Protein AF-A0A1G5A0Z3-F1 (afdb_monomer)

Mean predicted aligned error: 16.48 Å

Sequence (149 aa):
MGPPTGVWLPACGQAGPAGLRYVVMDPFRRRATFGLLFLPAAFVARRVRAQASAPVLLFKAVSPRDDIVVGIESAQLGAGTTPPVQRLAAMLAEKGQLTLWQYASQHDAGGALVQAPLKQVVIFKNELLRLEPYATPLPVKPPGAAAKP

Foldseek 3Di:
DDDDDDDDDDDDDDDDDDDDDDDDDDDDDDDDDDDDDDDDDPPPPPPPPPPPQADWWWKWKDAPVDIFIWIDGDVVLPDDPDDSQVSVVVVCVVVQKDWTFTWDWDQDPVRDTATETAGIDMDGDDPRIDIGGDDDPHHYDHNVVHDDD

Solvent-accessible surface area (backbone atoms only — not comparable to full-atom values): 10075 Å² total; per-residue (Å²): 142,83,86,88,80,88,83,86,86,87,82,86,85,92,82,87,83,86,88,82,88,82,88,79,89,81,81,87,76,94,76,91,74,90,78,91,76,89,85,78,86,82,76,77,76,78,76,74,73,84,66,77,76,59,62,69,48,43,29,32,41,39,42,96,89,52,74,46,40,33,39,45,40,42,72,79,71,48,88,72,92,67,58,67,60,58,48,52,51,50,52,28,67,73,60,44,46,42,82,34,35,30,44,45,83,39,67,46,99,85,67,48,70,25,32,33,24,69,49,78,45,78,47,66,66,50,95,69,56,44,78,40,80,46,87,70,96,46,58,73,52,58,74,91,66,44,67,81,131

Structure (mmCIF, N/CA/C/O backbone):
data_AF-A0A1G5A0Z3-F1
#
_entry.id   AF-A0A1G5A0Z3-F1
#
loop_
_atom_site.group_PDB
_atom_site.id
_atom_site.type_symbol
_atom_site.label_atom_id
_atom_site.label_alt_id
_atom_site.label_comp_id
_atom_site.label_asym_id
_atom_site.label_entity_id
_atom_site.label_seq_id
_atom_site.pdbx_PDB_ins_code
_atom_site.Cartn_x
_atom_site.Cartn_y
_atom_site.Cartn_z
_atom_site.occupancy
_atom_site.B_iso_or_equiv
_atom_site.auth_seq_id
_atom_site.auth_comp_id
_atom_site.auth_asym_id
_atom_site.auth_atom_id
_atom_site.pdbx_PDB_model_num
ATOM 1 N N . MET A 1 1 ? -46.478 -25.151 5.550 1.00 47.69 1 MET A N 1
ATOM 2 C CA . MET A 1 1 ? -47.886 -25.595 5.542 1.00 47.69 1 MET A CA 1
ATOM 3 C C . MET A 1 1 ? -48.743 -24.344 5.472 1.00 47.69 1 MET A C 1
ATOM 5 O O . MET A 1 1 ? -48.802 -23.609 6.444 1.00 47.69 1 MET A O 1
ATOM 9 N N . GLY A 1 2 ? -49.275 -24.036 4.294 1.00 43.78 2 GLY A N 1
ATOM 10 C CA . GLY A 1 2 ? -50.092 -22.851 4.050 1.00 43.78 2 GLY A CA 1
ATOM 11 C C . GLY A 1 2 ? -50.722 -22.961 2.661 1.00 43.78 2 GLY A C 1
ATOM 12 O O . GLY A 1 2 ? -49.973 -23.073 1.694 1.00 43.78 2 GLY A O 1
ATOM 13 N N . PRO A 1 3 ? -52.055 -23.025 2.545 1.00 66.06 3 PRO A N 1
ATOM 14 C CA . PRO A 1 3 ? -52.784 -22.841 1.287 1.00 66.06 3 PRO A CA 1
ATOM 15 C C . PRO A 1 3 ? -53.519 -21.475 1.306 1.00 66.06 3 PRO A C 1
ATOM 17 O O . PRO A 1 3 ? -53.456 -20.793 2.332 1.00 66.06 3 PRO A O 1
ATOM 20 N N . PRO A 1 4 ? -54.333 -21.086 0.300 1.00 58.88 4 PRO A N 1
ATOM 21 C CA . PRO A 1 4 ? -54.418 -21.466 -1.122 1.00 58.88 4 PRO A CA 1
ATOM 22 C C . PRO A 1 4 ? -54.449 -20.229 -2.070 1.00 58.88 4 PRO A C 1
ATOM 24 O O . PRO A 1 4 ? -54.675 -19.103 -1.644 1.00 58.88 4 PRO A O 1
ATOM 27 N N . THR A 1 5 ? -54.304 -20.422 -3.383 1.00 60.06 5 THR A N 1
ATOM 28 C CA . THR A 1 5 ? -54.635 -19.441 -4.454 1.00 60.06 5 THR A CA 1
ATOM 29 C C . THR A 1 5 ? -55.053 -20.275 -5.681 1.00 60.06 5 THR A C 1
ATOM 31 O O . THR A 1 5 ? -54.364 -21.236 -5.998 1.00 60.06 5 THR A O 1
ATOM 34 N N . GLY A 1 6 ? -56.236 -20.157 -6.309 1.00 44.91 6 GLY A N 1
ATOM 35 C CA . GLY A 1 6 ? -56.916 -18.972 -6.864 1.00 44.91 6 GLY A CA 1
ATOM 36 C C . GLY A 1 6 ? -56.218 -18.601 -8.184 1.00 44.91 6 GLY A C 1
ATOM 37 O O . GLY A 1 6 ? -55.042 -18.277 -8.124 1.00 44.91 6 GLY A O 1
ATOM 38 N N . VAL A 1 7 ? -56.784 -18.692 -9.397 1.00 56.53 7 VAL A N 1
ATOM 39 C CA . VAL A 1 7 ? -57.803 -17.816 -10.036 1.00 56.53 7 VAL A CA 1
ATOM 40 C C . VAL A 1 7 ? -57.878 -18.262 -11.529 1.00 56.53 7 VAL A C 1
ATOM 42 O O . VAL A 1 7 ? -56.834 -18.508 -12.123 1.00 56.53 7 VAL A O 1
ATOM 45 N N . TRP A 1 8 ? -59.027 -18.701 -12.067 1.00 43.38 8 TRP A N 1
ATOM 46 C CA . TRP A 1 8 ? -60.000 -18.036 -12.978 1.00 43.38 8 TRP A CA 1
ATOM 47 C C . TRP A 1 8 ? -59.507 -17.375 -14.293 1.00 43.38 8 TRP A C 1
ATOM 49 O O . TRP A 1 8 ? -58.648 -16.499 -14.296 1.00 43.38 8 TRP A O 1
ATOM 59 N N . LEU A 1 9 ? -60.160 -17.781 -15.400 1.00 45.28 9 LEU A N 1
ATOM 60 C CA . LEU A 1 9 ? -60.193 -17.159 -16.739 1.00 45.28 9 LEU A CA 1
ATOM 61 C C . LEU A 1 9 ? -60.695 -15.701 -16.703 1.00 45.28 9 LEU A C 1
ATOM 63 O O . LEU A 1 9 ? -61.429 -15.326 -15.787 1.00 45.28 9 LEU A O 1
ATOM 67 N N . PRO A 1 10 ? -60.521 -14.969 -17.819 1.00 59.31 10 PRO A N 1
ATOM 68 C CA . PRO A 1 10 ? -61.643 -14.192 -18.335 1.00 59.31 10 PRO A CA 1
ATOM 69 C C . PRO A 1 10 ? -61.967 -14.457 -19.814 1.00 59.31 10 PRO A C 1
ATOM 71 O O . PRO A 1 10 ? -61.142 -14.900 -20.612 1.00 59.31 10 PRO A O 1
ATOM 74 N N . ALA A 1 11 ? -63.227 -14.168 -20.133 1.00 40.88 11 ALA A N 1
ATOM 75 C CA . ALA A 1 11 ? -63.889 -14.293 -21.419 1.00 40.88 11 ALA A CA 1
ATOM 76 C C . ALA A 1 11 ? -64.164 -12.914 -22.059 1.00 40.88 11 ALA A C 1
ATOM 78 O O . ALA A 1 11 ? -64.294 -11.922 -21.353 1.00 40.88 11 ALA A O 1
ATOM 79 N N . CYS A 1 12 ? -64.375 -12.949 -23.381 1.00 37.62 12 CYS A N 1
ATOM 80 C CA . CYS A 1 12 ? -65.332 -12.174 -24.196 1.00 37.62 12 CYS A CA 1
ATOM 81 C C . CYS A 1 12 ? -65.227 -10.641 -24.414 1.00 37.62 12 CYS A C 1
ATOM 83 O O . CYS A 1 12 ? -65.238 -9.855 -23.478 1.00 37.62 12 CYS A O 1
ATOM 85 N N . GLY A 1 13 ? -65.381 -10.263 -25.700 1.00 39.62 13 GLY A N 1
ATOM 86 C CA . GLY A 1 13 ? -66.156 -9.096 -26.185 1.00 39.62 13 GLY A CA 1
ATOM 87 C C . GLY A 1 13 ? -65.351 -7.817 -26.472 1.00 39.62 13 GLY A C 1
ATOM 88 O O . GLY A 1 13 ? -64.832 -7.220 -25.545 1.00 39.62 13 GLY A O 1
ATOM 89 N N . GLN A 1 14 ? -65.071 -7.402 -27.718 1.00 40.28 14 GLN A N 1
ATOM 90 C CA . GLN A 1 14 ? -65.927 -6.894 -28.821 1.00 40.28 14 GLN A CA 1
ATOM 91 C C . GLN A 1 14 ? -66.029 -5.350 -28.845 1.00 40.28 14 GLN A C 1
ATOM 93 O O . GLN A 1 14 ? -66.559 -4.769 -27.909 1.00 40.28 14 GLN A O 1
ATOM 98 N N . ALA A 1 15 ? -65.576 -4.731 -29.955 1.00 38.34 15 ALA A N 1
ATOM 99 C CA . ALA A 1 15 ? -66.243 -3.676 -30.760 1.00 38.34 15 ALA A CA 1
ATOM 100 C C . ALA A 1 15 ? -65.230 -2.760 -31.503 1.00 38.34 15 ALA A C 1
ATOM 102 O O . ALA A 1 15 ? -64.308 -2.228 -30.894 1.00 38.34 15 ALA A O 1
ATOM 103 N N . GLY A 1 16 ? -65.412 -2.590 -32.826 1.00 38.31 16 GLY A N 1
ATOM 104 C CA . GLY A 1 16 ? -64.732 -1.589 -33.684 1.00 38.31 16 GLY A CA 1
ATOM 105 C C . GLY A 1 16 ? -65.346 -0.176 -33.546 1.00 38.31 16 GLY A C 1
ATOM 106 O O . GLY A 1 16 ? -66.003 0.043 -32.530 1.00 38.31 16 GLY A O 1
ATOM 107 N N . PRO A 1 17 ? -65.246 0.766 -34.526 1.00 56.41 17 PRO A N 1
ATOM 108 C CA . PRO A 1 17 ? -65.089 0.553 -35.979 1.00 56.41 17 PRO A CA 1
ATOM 109 C C . PRO A 1 17 ? -64.214 1.597 -36.743 1.00 56.41 17 PRO A C 1
ATOM 111 O O . PRO A 1 17 ? -63.599 2.476 -36.153 1.00 56.41 17 PRO A O 1
ATOM 114 N N . ALA A 1 18 ? -64.286 1.507 -38.084 1.00 45.66 18 ALA A N 1
ATOM 115 C CA . ALA A 1 18 ? -63.914 2.483 -39.126 1.00 45.66 18 ALA A CA 1
ATOM 116 C C . ALA A 1 18 ? -62.399 2.669 -39.367 1.00 45.66 18 ALA A C 1
ATOM 118 O O . ALA A 1 18 ? -61.648 3.043 -38.487 1.00 45.66 18 ALA A O 1
ATOM 119 N N . GLY A 1 19 ? -61.830 2.423 -40.544 1.00 38.03 19 GLY A N 1
ATOM 120 C CA . GLY A 1 19 ? -62.388 2.452 -41.887 1.00 38.03 19 GLY A CA 1
ATOM 121 C C . GLY A 1 19 ? -61.630 3.505 -42.689 1.00 38.03 19 GLY A C 1
ATOM 122 O O . GLY A 1 19 ? -62.004 4.666 -42.652 1.00 38.03 19 GLY A O 1
ATOM 123 N N . LEU A 1 20 ? -60.608 3.107 -43.447 1.00 43.94 20 LEU A N 1
ATOM 124 C CA . LEU A 1 20 ? -60.352 3.724 -44.745 1.00 43.94 20 LEU A CA 1
ATOM 125 C C . LEU A 1 20 ? -59.589 2.754 -45.644 1.00 43.94 20 LEU A C 1
ATOM 127 O O . LEU A 1 20 ? -58.524 2.237 -45.322 1.00 43.94 20 LEU A O 1
ATOM 131 N N . ARG A 1 21 ? -60.233 2.499 -46.774 1.00 48.25 21 ARG A N 1
ATOM 132 C CA . ARG A 1 21 ? -59.788 1.706 -47.907 1.00 48.25 21 ARG A CA 1
ATOM 133 C C . ARG A 1 21 ? -58.569 2.354 -48.552 1.00 48.25 21 ARG A C 1
ATOM 135 O O . ARG A 1 21 ? -58.638 3.533 -48.866 1.00 48.25 21 ARG A O 1
ATOM 142 N N . TYR A 1 22 ? -57.575 1.549 -48.904 1.00 51.62 22 TYR A N 1
ATOM 143 C CA . TYR A 1 22 ? -56.995 1.612 -50.242 1.00 51.62 22 TYR A CA 1
ATOM 144 C C . TYR A 1 22 ? -56.765 0.184 -50.734 1.00 51.62 22 TYR A C 1
ATOM 146 O O . TYR A 1 22 ? -55.955 -0.568 -50.203 1.00 51.62 22 TYR A O 1
ATOM 154 N N . VAL A 1 23 ? -57.568 -0.190 -51.726 1.00 50.97 23 VAL A N 1
ATOM 155 C CA . VAL A 1 23 ? -57.326 -1.324 -52.610 1.00 50.97 23 VAL A CA 1
ATOM 156 C C . VAL A 1 23 ? -56.446 -0.783 -53.723 1.00 50.97 23 VAL A C 1
ATOM 158 O O . VAL A 1 2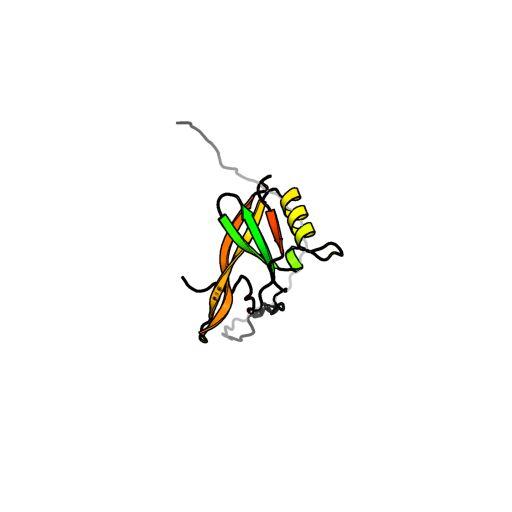3 ? -56.913 0.077 -54.460 1.00 50.97 23 VAL A O 1
ATOM 161 N N . VAL A 1 24 ? -55.236 -1.312 -53.883 1.00 51.75 24 VAL A N 1
ATOM 162 C CA . VAL A 1 24 ? -54.717 -1.602 -55.221 1.00 51.75 24 VAL A CA 1
ATOM 163 C C . VAL A 1 24 ? -54.063 -2.977 -55.185 1.00 51.75 24 VAL A C 1
ATOM 165 O O . VAL A 1 24 ? -53.217 -3.290 -54.355 1.00 51.75 24 VAL A O 1
ATOM 168 N N . MET A 1 25 ? -54.590 -3.796 -56.082 1.00 40.41 25 MET A N 1
ATOM 169 C CA . MET A 1 25 ? -54.165 -5.115 -56.505 1.00 40.41 25 MET A CA 1
ATOM 170 C C . MET A 1 25 ? -52.796 -5.014 -57.185 1.00 40.41 25 MET A C 1
ATOM 172 O O . MET A 1 25 ? -52.672 -4.248 -58.134 1.00 40.41 25 MET A O 1
ATOM 176 N N . ASP A 1 26 ? -51.837 -5.854 -56.807 1.00 51.62 26 ASP A N 1
ATOM 177 C CA . ASP A 1 26 ? -50.749 -6.230 -57.713 1.00 51.62 26 ASP A CA 1
ATOM 178 C C . ASP A 1 26 ? -50.682 -7.763 -57.798 1.00 51.62 26 ASP A C 1
ATOM 180 O O . ASP A 1 26 ? -50.474 -8.440 -56.782 1.00 51.62 26 ASP A O 1
ATOM 184 N N . PRO A 1 27 ? -50.966 -8.351 -58.975 1.00 51.00 27 PRO A N 1
ATOM 185 C CA . PRO A 1 27 ? -51.091 -9.787 -59.133 1.00 51.00 27 PRO A CA 1
ATOM 186 C C . PRO A 1 27 ? -49.722 -10.446 -59.321 1.00 51.00 27 PRO A C 1
ATOM 188 O O . PRO A 1 27 ? -48.850 -9.939 -60.013 1.00 51.00 27 PRO A O 1
ATOM 191 N N . PHE A 1 28 ? -49.598 -11.659 -58.780 1.00 53.84 28 PHE A N 1
ATOM 192 C CA . PHE A 1 28 ? -48.788 -12.742 -59.342 1.00 53.84 28 PHE A CA 1
ATOM 193 C C . PHE A 1 28 ? -47.359 -12.400 -59.815 1.00 53.84 28 PHE A C 1
ATOM 195 O O . PHE A 1 28 ? -47.135 -12.090 -60.982 1.00 53.84 28 PHE A O 1
ATOM 202 N N . ARG A 1 29 ? -46.359 -12.801 -59.019 1.00 50.53 29 ARG A N 1
ATOM 203 C CA . ARG A 1 29 ? -45.456 -13.877 -59.472 1.00 50.53 29 ARG A CA 1
ATOM 204 C C . ARG A 1 29 ? -44.568 -14.419 -58.363 1.00 50.53 29 ARG A C 1
ATOM 206 O O . ARG A 1 29 ? -43.694 -13.751 -57.828 1.00 50.53 29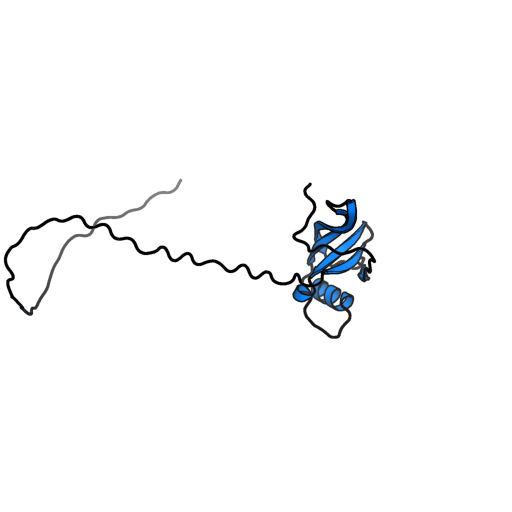 ARG A O 1
ATOM 213 N N . ARG A 1 30 ? -44.748 -15.717 -58.125 1.00 59.69 30 ARG A N 1
ATOM 214 C CA . ARG A 1 30 ? -43.736 -16.611 -57.566 1.00 59.69 30 ARG A CA 1
ATOM 215 C C . ARG A 1 30 ? -42.431 -16.454 -58.349 1.00 59.69 30 ARG A C 1
ATOM 217 O O . ARG A 1 30 ? -42.453 -16.607 -59.569 1.00 59.69 30 ARG A O 1
ATOM 224 N N . ARG A 1 31 ? -41.315 -16.269 -57.647 1.00 51.91 31 ARG A N 1
ATOM 225 C CA . ARG A 1 31 ? -39.992 -16.796 -58.013 1.00 51.91 31 ARG A CA 1
ATOM 226 C C . ARG A 1 31 ? -39.110 -16.781 -56.770 1.00 51.91 31 ARG A C 1
ATOM 228 O O . ARG A 1 31 ? -38.737 -15.731 -56.267 1.00 51.91 31 ARG A O 1
ATOM 235 N N . ALA A 1 32 ? -38.850 -17.978 -56.259 1.00 56.12 32 ALA A N 1
ATOM 236 C CA . ALA A 1 32 ? -37.811 -18.226 -55.282 1.00 56.12 32 ALA A CA 1
ATOM 237 C C . ALA A 1 32 ? -36.444 -18.037 -55.947 1.00 56.12 32 ALA A C 1
ATOM 239 O O . ALA A 1 32 ? -36.213 -18.594 -57.018 1.00 56.12 32 ALA A O 1
ATOM 240 N N . THR A 1 33 ? -35.543 -17.324 -55.279 1.00 57.06 33 THR A N 1
ATOM 241 C CA . THR A 1 33 ? -34.095 -17.431 -55.484 1.00 57.06 33 THR A CA 1
ATOM 242 C C . THR A 1 33 ? -33.400 -17.117 -54.165 1.00 57.06 33 THR A C 1
ATOM 244 O O . THR A 1 33 ? -33.548 -16.028 -53.615 1.00 57.06 33 THR A O 1
ATOM 247 N N . PHE A 1 34 ? -32.671 -18.114 -53.665 1.00 52.03 34 PHE A N 1
ATOM 248 C CA . PHE A 1 34 ? -31.617 -17.990 -52.663 1.00 52.03 34 PHE A CA 1
ATOM 249 C C . PHE A 1 34 ? -30.589 -16.935 -53.100 1.00 52.03 34 PHE A C 1
ATOM 251 O O . PHE A 1 34 ? -30.197 -16.907 -54.265 1.00 52.03 34 PHE A O 1
ATOM 258 N N . GLY A 1 35 ? -30.110 -16.122 -52.158 1.00 48.91 35 GLY A N 1
ATOM 259 C CA . GLY A 1 35 ? -29.039 -15.151 -52.382 1.00 48.91 35 GLY A CA 1
ATOM 260 C C . GLY A 1 35 ? -28.403 -14.724 -51.064 1.00 48.91 35 GLY A C 1
ATOM 261 O O . GLY A 1 35 ? -28.806 -13.736 -50.464 1.00 48.91 35 GLY A O 1
ATOM 262 N N . LEU A 1 36 ? -27.435 -15.515 -50.602 1.00 62.41 36 LEU A N 1
ATOM 263 C CA . LEU A 1 36 ? -26.523 -15.204 -49.504 1.00 62.41 36 LEU A CA 1
ATOM 264 C C . LEU A 1 36 ? -25.658 -13.991 -49.885 1.00 62.41 36 LEU A C 1
ATOM 266 O O . LEU A 1 36 ? -24.953 -14.057 -50.888 1.00 62.41 36 LEU A O 1
ATOM 270 N N . LEU A 1 37 ? -25.654 -12.929 -49.076 1.00 56.16 37 LEU A N 1
ATOM 271 C CA . LEU A 1 37 ? -24.614 -11.897 -49.125 1.00 56.16 37 LEU A CA 1
ATOM 272 C C . LEU A 1 37 ? -24.357 -11.333 -47.719 1.00 56.16 37 LEU A C 1
ATOM 274 O O . LEU A 1 37 ? -25.214 -10.723 -47.088 1.00 56.16 37 LEU A O 1
ATOM 278 N N . PHE A 1 38 ? -23.150 -11.632 -47.240 1.00 60.34 38 PHE A N 1
ATOM 279 C CA . PHE A 1 38 ? -22.488 -11.140 -46.034 1.00 60.34 38 PHE A CA 1
ATOM 280 C C . PHE A 1 38 ? -22.425 -9.606 -45.981 1.00 60.34 38 PHE A C 1
ATOM 282 O O . PHE A 1 38 ? -22.153 -9.014 -47.019 1.00 60.34 38 PHE A O 1
ATOM 289 N N . LEU A 1 39 ? -22.533 -9.001 -44.781 1.00 57.97 39 LEU A N 1
ATOM 290 C CA . LEU A 1 39 ? -21.695 -7.884 -44.277 1.00 57.97 39 LEU A CA 1
ATOM 291 C C . LEU A 1 39 ? -22.158 -7.410 -42.868 1.00 57.97 39 LEU A C 1
ATOM 293 O O . LEU A 1 39 ? -23.337 -7.514 -42.553 1.00 57.97 39 LEU A O 1
ATOM 297 N N . PRO A 1 40 ? -21.288 -6.808 -42.034 1.00 50.81 40 PRO A N 1
ATOM 298 C CA . PRO A 1 40 ? -20.307 -7.451 -41.167 1.00 50.81 40 PRO A CA 1
ATOM 299 C C . PRO A 1 40 ? -20.679 -7.334 -39.672 1.00 50.81 40 PRO A C 1
ATOM 301 O O . PRO A 1 40 ? -21.275 -6.355 -39.224 1.00 50.81 40 PRO A O 1
ATOM 304 N N . ALA A 1 41 ? -20.245 -8.305 -38.865 1.00 59.34 41 ALA A N 1
ATOM 305 C CA . ALA A 1 41 ? -20.226 -8.161 -37.414 1.00 59.34 41 ALA A CA 1
ATOM 306 C C . ALA A 1 41 ? -19.306 -6.987 -37.044 1.00 59.34 41 ALA A C 1
ATOM 308 O O . ALA A 1 41 ? -18.089 -7.063 -37.223 1.00 59.34 41 ALA A O 1
ATOM 309 N N . ALA A 1 42 ? -19.885 -5.891 -36.552 1.00 61.34 42 ALA A N 1
ATOM 310 C CA . ALA A 1 42 ? -19.140 -4.784 -35.976 1.00 61.34 42 ALA A CA 1
ATOM 311 C C . ALA A 1 42 ? -18.410 -5.291 -34.725 1.00 61.34 42 ALA A C 1
ATOM 313 O O . ALA A 1 42 ? -18.950 -5.309 -33.620 1.00 61.34 42 ALA A O 1
ATOM 314 N N . PHE A 1 43 ? -17.172 -5.745 -34.913 1.00 59.69 43 PHE A N 1
ATOM 315 C CA . PHE A 1 43 ? -16.236 -5.989 -33.830 1.00 59.69 43 PHE A CA 1
ATOM 316 C C . PHE A 1 43 ? -15.959 -4.631 -33.181 1.00 59.69 43 PHE A C 1
ATOM 318 O O . PHE A 1 43 ? -15.119 -3.856 -33.640 1.00 59.69 43 PHE A O 1
ATOM 325 N N . VAL A 1 44 ? -16.701 -4.311 -32.120 1.00 61.09 44 VAL A N 1
ATOM 326 C CA . VAL A 1 44 ? -16.355 -3.215 -31.219 1.00 61.09 44 VAL A CA 1
ATOM 327 C C . VAL A 1 44 ? -15.064 -3.642 -30.536 1.00 61.09 44 VAL A C 1
ATOM 329 O O . VAL A 1 44 ? -15.068 -4.308 -29.502 1.00 61.09 44 VAL A O 1
ATOM 332 N N . ALA A 1 45 ? -13.936 -3.317 -31.165 1.00 61.31 45 ALA A N 1
ATOM 333 C CA . ALA A 1 45 ? -12.629 -3.452 -30.564 1.00 61.31 45 ALA A CA 1
ATOM 334 C C . ALA A 1 45 ? -12.624 -2.552 -29.329 1.00 61.31 45 ALA A C 1
ATOM 336 O O . ALA A 1 45 ? -12.438 -1.336 -29.419 1.00 61.31 45 ALA A O 1
ATOM 337 N N . ARG A 1 46 ? -12.884 -3.151 -28.164 1.00 60.97 46 ARG A N 1
ATOM 338 C CA . ARG A 1 46 ? -12.708 -2.513 -26.866 1.00 60.97 46 ARG A CA 1
ATOM 339 C C . ARG A 1 46 ? -11.233 -2.146 -26.785 1.00 60.97 46 ARG A C 1
ATOM 341 O O . ARG A 1 46 ? -10.391 -2.985 -26.483 1.00 60.97 46 ARG A O 1
ATOM 348 N N . ARG A 1 47 ? -10.909 -0.903 -27.143 1.00 50.66 47 ARG A N 1
ATOM 349 C CA . ARG A 1 47 ? -9.579 -0.326 -26.967 1.00 50.66 47 ARG A CA 1
ATOM 350 C C . ARG A 1 47 ? -9.297 -0.367 -25.468 1.00 50.66 47 ARG A C 1
ATOM 352 O O . ARG A 1 47 ? -9.746 0.503 -24.727 1.00 50.66 47 ARG A O 1
ATOM 359 N N . VAL A 1 48 ? -8.586 -1.395 -25.013 1.00 59.94 48 VAL A N 1
ATOM 360 C CA . VAL A 1 48 ? -7.917 -1.362 -23.717 1.00 59.94 48 VAL A CA 1
ATOM 361 C C . VAL A 1 48 ? -6.885 -0.256 -23.859 1.00 59.94 48 VAL A C 1
ATOM 363 O O . VAL A 1 48 ? -5.883 -0.415 -24.555 1.00 59.94 48 VAL A O 1
ATOM 366 N N . ARG A 1 49 ? -7.174 0.923 -23.297 1.00 47.41 49 ARG A N 1
ATOM 367 C CA . ARG A 1 49 ? -6.128 1.922 -23.114 1.00 47.41 49 ARG A CA 1
ATOM 368 C C . ARG A 1 49 ? -5.084 1.252 -22.233 1.00 47.41 49 ARG A C 1
ATOM 370 O O . ARG A 1 49 ? -5.383 0.908 -21.094 1.00 47.41 49 ARG A O 1
ATOM 377 N N . ALA A 1 50 ? -3.878 1.087 -22.762 1.00 46.91 50 ALA A N 1
ATOM 378 C CA . ALA A 1 50 ? -2.689 0.962 -21.941 1.00 46.91 50 ALA A CA 1
ATOM 379 C C . ALA A 1 50 ? -2.556 2.288 -21.180 1.00 46.91 50 ALA A C 1
ATOM 381 O O . ALA A 1 50 ? -1.915 3.230 -21.641 1.00 46.91 50 ALA A O 1
ATOM 382 N N . GLN A 1 51 ? -3.295 2.423 -20.079 1.00 55.78 51 GLN A N 1
ATOM 383 C CA . GLN A 1 51 ? -3.062 3.494 -19.130 1.00 55.78 51 GLN A CA 1
ATOM 384 C C . GLN A 1 51 ? -1.659 3.246 -18.597 1.00 55.78 51 GLN A C 1
ATOM 386 O O . GLN A 1 51 ? -1.388 2.180 -18.045 1.00 55.78 51 GLN A O 1
ATOM 391 N N . ALA A 1 52 ? -0.758 4.198 -18.846 1.00 57.44 52 ALA A N 1
ATOM 392 C CA . ALA A 1 52 ? 0.535 4.214 -18.190 1.00 57.44 52 ALA A CA 1
ATOM 393 C C . ALA A 1 52 ? 0.273 4.015 -16.697 1.00 57.44 52 ALA A C 1
ATOM 395 O O . ALA A 1 52 ? -0.500 4.774 -16.106 1.00 57.44 52 ALA A O 1
ATOM 396 N N . SER A 1 53 ? 0.819 2.934 -16.140 1.00 66.81 53 SER A N 1
ATOM 397 C CA . SER A 1 53 ? 0.559 2.573 -14.753 1.00 66.81 53 SER A CA 1
ATOM 398 C C . SER A 1 53 ? 0.931 3.765 -13.882 1.00 66.81 53 SER A C 1
ATOM 400 O O . SER A 1 53 ? 2.054 4.268 -13.976 1.00 66.81 53 SER A O 1
ATOM 402 N N . ALA A 1 54 ? -0.017 4.246 -13.077 1.00 79.69 54 ALA A N 1
ATOM 403 C CA . ALA A 1 54 ? 0.259 5.337 -12.159 1.00 79.69 54 ALA A CA 1
ATOM 404 C C . ALA A 1 54 ? 1.414 4.923 -11.229 1.00 79.69 54 ALA A C 1
ATOM 406 O O . ALA A 1 54 ? 1.488 3.750 -10.841 1.00 79.69 54 ALA A O 1
ATOM 407 N N . PRO A 1 55 ? 2.332 5.844 -10.885 1.00 89.56 55 PRO A N 1
ATOM 408 C CA . PRO A 1 55 ? 3.447 5.510 -10.015 1.00 89.56 55 PRO A CA 1
ATOM 409 C C . PRO A 1 55 ? 2.919 5.001 -8.671 1.00 89.56 55 PRO A C 1
ATOM 411 O O . PRO A 1 55 ? 2.028 5.605 -8.067 1.00 89.56 55 PRO A O 1
ATOM 414 N N . VAL A 1 56 ? 3.465 3.873 -8.220 1.00 94.38 56 VAL A N 1
ATOM 415 C CA . VAL A 1 56 ? 3.116 3.268 -6.934 1.00 94.38 56 VAL A CA 1
ATOM 416 C C . VAL A 1 56 ? 3.919 3.957 -5.841 1.00 94.38 56 VAL A C 1
ATOM 418 O O . VAL A 1 56 ? 5.146 4.011 -5.895 1.00 94.38 56 VAL A O 1
ATOM 421 N N . LEU A 1 57 ? 3.218 4.474 -4.840 1.00 95.50 57 LEU A N 1
ATOM 422 C CA . LEU A 1 57 ? 3.802 5.051 -3.641 1.00 95.50 57 LEU A CA 1
ATOM 423 C C . LEU A 1 57 ? 3.829 3.985 -2.554 1.00 95.50 57 LEU A C 1
ATOM 425 O O . LEU A 1 57 ? 2.804 3.360 -2.273 1.00 95.50 57 LEU A O 1
ATOM 429 N N . LEU A 1 58 ? 5.003 3.780 -1.962 1.00 97.69 58 LEU A N 1
ATOM 430 C CA . LEU A 1 58 ? 5.213 2.774 -0.933 1.00 97.69 58 LEU A CA 1
ATOM 431 C C . LEU A 1 58 ? 5.247 3.410 0.454 1.00 97.69 58 LEU A C 1
ATOM 433 O O . LEU A 1 58 ? 5.833 4.473 0.673 1.00 97.69 58 LEU A O 1
ATOM 437 N N . PHE A 1 59 ? 4.639 2.711 1.399 1.00 98.00 59 PHE A N 1
ATOM 438 C CA . PHE A 1 59 ? 4.564 3.092 2.797 1.00 98.00 59 PHE A CA 1
ATOM 439 C C . PHE A 1 59 ? 4.880 1.882 3.657 1.00 98.00 59 PHE A C 1
ATOM 441 O O . PHE A 1 59 ? 4.471 0.766 3.345 1.00 98.00 59 PHE A O 1
ATOM 448 N N . LYS A 1 60 ? 5.591 2.097 4.754 1.00 98.12 60 LYS A N 1
ATOM 449 C CA . LYS A 1 60 ? 5.769 1.089 5.786 1.00 98.12 60 LYS A CA 1
ATOM 450 C C . LYS A 1 60 ? 4.663 1.279 6.820 1.00 98.12 60 LYS A C 1
ATOM 452 O O . LYS A 1 60 ? 4.561 2.339 7.433 1.00 98.12 60 LYS A O 1
ATOM 457 N N . ALA A 1 61 ? 3.822 0.267 6.976 1.00 97.31 61 ALA A N 1
ATOM 458 C CA . ALA A 1 61 ? 2.854 0.180 8.055 1.00 97.31 61 ALA A CA 1
ATOM 459 C C . ALA A 1 61 ? 3.506 -0.574 9.215 1.00 97.31 61 ALA A C 1
ATOM 461 O O . ALA A 1 61 ? 3.873 -1.737 9.064 1.00 97.31 61 ALA A O 1
ATOM 462 N N . VAL A 1 62 ? 3.686 0.120 10.334 1.00 97.44 62 VAL A N 1
ATOM 463 C CA . VAL A 1 62 ? 4.315 -0.378 11.559 1.00 97.44 62 VAL A CA 1
ATOM 464 C C . VAL A 1 62 ? 3.226 -0.592 12.594 1.00 97.44 62 VAL A C 1
ATOM 466 O O . VAL A 1 62 ? 2.464 0.331 12.898 1.00 97.44 62 VAL A O 1
ATOM 469 N N . SER A 1 63 ? 3.152 -1.800 13.137 1.00 95.38 63 SER A N 1
ATOM 470 C CA . SER A 1 63 ? 2.208 -2.161 14.190 1.00 95.38 63 SER A CA 1
ATOM 471 C C . SER A 1 63 ? 2.887 -3.045 15.239 1.00 95.38 63 SER A C 1
ATOM 473 O O . SER A 1 63 ? 3.948 -3.607 14.978 1.00 95.38 63 SER A O 1
ATOM 475 N N . PRO A 1 64 ? 2.277 -3.246 16.419 1.00 95.19 64 PRO A N 1
ATOM 476 C CA . PRO A 1 64 ? 2.824 -4.166 17.416 1.00 95.19 64 PRO A CA 1
ATOM 477 C C . PRO A 1 64 ? 2.929 -5.620 16.935 1.00 95.19 64 PRO A C 1
ATOM 479 O O . PRO A 1 64 ? 3.688 -6.400 17.503 1.00 95.19 64 PRO A O 1
ATOM 482 N N . ARG A 1 65 ? 2.127 -6.005 15.934 1.00 91.06 65 ARG A N 1
ATOM 483 C CA . ARG A 1 65 ? 2.086 -7.371 15.407 1.00 91.06 65 ARG A CA 1
ATOM 484 C C . ARG A 1 65 ? 3.138 -7.584 14.326 1.00 91.06 65 ARG A C 1
ATOM 486 O O . ARG A 1 65 ? 3.790 -8.626 14.309 1.00 91.06 65 ARG A O 1
ATOM 493 N N . ASP A 1 66 ? 3.246 -6.628 13.415 1.00 94.38 66 ASP A N 1
ATOM 494 C CA . ASP A 1 66 ? 4.062 -6.740 12.218 1.00 94.38 66 ASP A CA 1
ATOM 495 C C . ASP A 1 66 ? 4.339 -5.383 11.563 1.00 94.38 66 ASP A C 1
ATOM 497 O O . ASP A 1 66 ? 3.567 -4.426 11.694 1.00 94.38 66 ASP A O 1
ATOM 501 N N . ASP A 1 67 ? 5.442 -5.370 10.814 1.00 96.25 67 ASP A N 1
ATOM 502 C CA . ASP A 1 67 ? 5.878 -4.286 9.946 1.00 96.25 67 ASP A CA 1
ATOM 503 C C . ASP A 1 67 ? 5.794 -4.754 8.492 1.00 96.25 67 ASP A C 1
ATOM 505 O O . ASP A 1 67 ? 6.496 -5.685 8.088 1.00 96.25 67 ASP A O 1
ATOM 509 N N . ILE A 1 68 ? 4.975 -4.088 7.681 1.00 97.31 68 ILE A N 1
ATOM 510 C CA . ILE A 1 68 ? 4.779 -4.458 6.276 1.00 97.31 68 ILE A CA 1
ATOM 511 C C . ILE A 1 68 ? 4.914 -3.254 5.352 1.00 97.31 68 ILE A C 1
ATOM 513 O O . ILE A 1 68 ? 4.516 -2.139 5.681 1.00 97.31 68 ILE A O 1
ATOM 517 N N . VAL A 1 69 ? 5.464 -3.484 4.160 1.00 97.94 69 VAL A N 1
ATOM 518 C CA . VAL A 1 69 ? 5.487 -2.477 3.096 1.00 97.94 69 VAL A CA 1
ATOM 519 C C . VAL A 1 69 ? 4.213 -2.620 2.279 1.00 97.94 69 VAL A C 1
ATOM 521 O O . VAL A 1 69 ? 3.917 -3.698 1.766 1.00 97.94 69 VAL A O 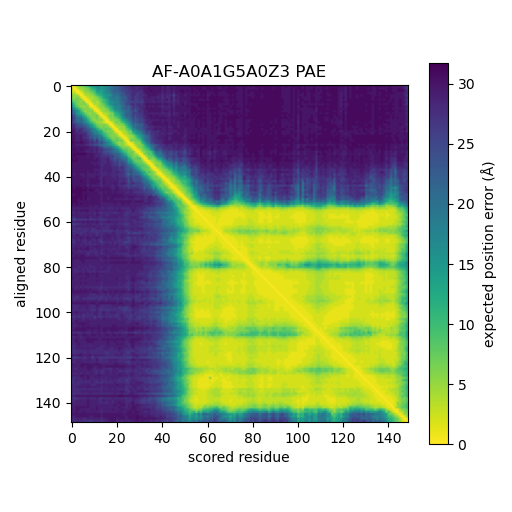1
ATOM 524 N N . VAL A 1 70 ? 3.464 -1.535 2.151 1.00 97.44 70 VAL A N 1
ATOM 525 C CA . VAL A 1 70 ? 2.231 -1.453 1.373 1.00 97.44 70 VAL A CA 1
ATOM 526 C C . VAL A 1 70 ? 2.366 -0.418 0.268 1.00 97.44 70 VAL A C 1
ATOM 528 O O . VAL A 1 70 ? 3.047 0.592 0.426 1.00 97.44 70 VAL A O 1
ATOM 531 N N . GLY A 1 71 ? 1.716 -0.674 -0.859 1.00 96.25 71 GLY A N 1
ATOM 532 C CA . GLY A 1 71 ? 1.710 0.203 -2.018 1.00 96.25 71 GLY A CA 1
ATOM 533 C C . GLY A 1 71 ? 0.308 0.664 -2.378 1.00 96.25 71 GLY A C 1
ATOM 534 O O . GLY A 1 71 ? -0.657 -0.101 -2.301 1.00 96.25 71 GLY A O 1
ATOM 535 N N . ILE A 1 72 ? 0.222 1.921 -2.804 1.00 95.06 72 ILE A N 1
ATOM 536 C CA . ILE A 1 72 ? -0.975 2.530 -3.381 1.00 95.06 72 ILE A CA 1
ATOM 537 C C . ILE A 1 72 ? -0.594 3.310 -4.636 1.00 95.06 72 ILE A C 1
ATOM 539 O O . ILE A 1 72 ? 0.439 3.977 -4.683 1.00 95.06 72 ILE A O 1
ATOM 543 N N . GLU A 1 73 ? -1.427 3.236 -5.666 1.00 93.31 73 GLU A N 1
ATOM 544 C CA . GLU A 1 73 ? -1.240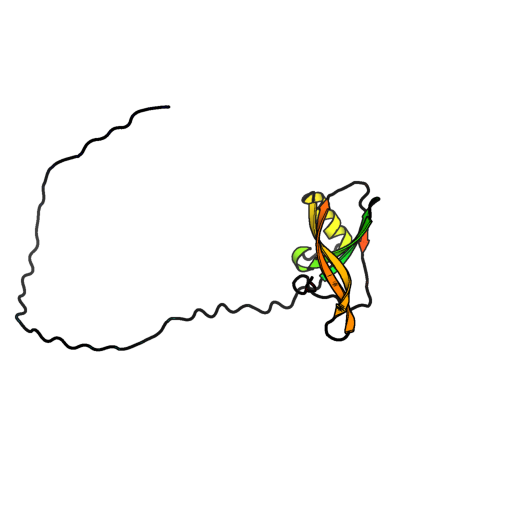 4.042 -6.868 1.00 93.31 73 GLU A CA 1
ATOM 545 C C . GLU A 1 73 ? -1.454 5.526 -6.552 1.00 93.31 73 GLU A C 1
ATOM 547 O O . GLU A 1 73 ? -2.410 5.904 -5.869 1.00 93.31 73 GLU A O 1
ATOM 552 N N . SER A 1 74 ? -0.591 6.397 -7.075 1.00 91.88 74 SER A N 1
ATOM 553 C CA . SER A 1 74 ? -0.684 7.842 -6.834 1.00 91.88 74 SER A CA 1
ATOM 554 C C . SER A 1 74 ? -2.034 8.435 -7.252 1.00 91.88 74 SER A C 1
ATOM 556 O O . SER A 1 74 ? -2.537 9.339 -6.589 1.00 91.88 74 SER A O 1
ATOM 558 N N . ALA A 1 75 ? -2.656 7.886 -8.300 1.00 90.62 75 ALA A N 1
ATOM 559 C CA . ALA A 1 75 ? -3.989 8.273 -8.750 1.00 90.62 75 ALA A CA 1
ATOM 560 C C . ALA A 1 75 ? -5.071 7.982 -7.695 1.00 90.62 75 ALA A C 1
ATOM 562 O O . ALA A 1 75 ? -5.983 8.786 -7.519 1.00 90.62 75 ALA A O 1
ATOM 563 N N . GLN A 1 76 ? -4.950 6.871 -6.959 1.00 91.44 76 GLN A N 1
ATOM 564 C CA . GLN A 1 76 ? -5.892 6.488 -5.904 1.00 91.44 76 GLN A CA 1
ATOM 565 C C . GLN A 1 76 ? -5.709 7.328 -4.633 1.00 91.44 76 GLN A C 1
ATOM 567 O O . GLN A 1 76 ? -6.681 7.613 -3.939 1.00 91.44 76 GLN A O 1
ATOM 572 N N . LEU A 1 77 ? -4.476 7.753 -4.338 1.00 92.19 77 LEU A N 1
ATOM 573 C CA . LEU A 1 77 ? -4.184 8.676 -3.236 1.00 92.19 77 LEU A CA 1
ATOM 574 C C . LEU A 1 77 ? -4.663 10.116 -3.521 1.00 92.19 77 LEU A C 1
ATOM 576 O O . LEU A 1 77 ? -4.708 10.954 -2.618 1.00 92.19 77 LEU A O 1
ATOM 580 N N . GLY A 1 78 ? -4.989 10.413 -4.780 1.00 89.56 78 GLY A N 1
ATOM 581 C CA . GLY A 1 78 ? -5.344 11.742 -5.265 1.00 89.56 78 GLY A CA 1
ATOM 582 C C . GLY A 1 78 ? -4.125 12.629 -5.528 1.00 89.56 78 GLY A C 1
ATOM 583 O O . GLY A 1 78 ? -2.982 12.277 -5.235 1.00 89.56 78 GLY A O 1
ATOM 584 N N . ALA A 1 79 ? -4.362 13.812 -6.088 1.00 85.00 79 ALA A N 1
ATOM 585 C CA . ALA A 1 79 ? -3.359 14.870 -6.182 1.00 85.00 79 ALA A CA 1
ATOM 586 C C . ALA A 1 79 ? -3.470 15.800 -4.963 1.00 85.00 79 ALA A C 1
ATOM 588 O O . ALA A 1 79 ? -4.550 15.973 -4.405 1.00 85.00 79 ALA A O 1
ATOM 589 N N . GLY A 1 80 ? -2.360 16.401 -4.537 1.00 84.00 80 GLY A N 1
ATOM 590 C CA . GLY A 1 80 ? -2.363 17.346 -3.423 1.00 84.00 80 GLY A CA 1
ATOM 591 C C . GLY A 1 80 ? -0.968 17.852 -3.082 1.00 84.00 80 GLY A C 1
ATOM 592 O O . GLY A 1 80 ? 0.029 17.227 -3.441 1.00 84.00 80 GLY A O 1
ATOM 593 N N . THR A 1 81 ? -0.915 18.983 -2.382 1.00 87.19 81 THR A N 1
ATOM 594 C CA . THR A 1 81 ? 0.329 19.628 -1.929 1.00 87.19 81 THR A CA 1
ATOM 595 C C . THR A 1 81 ? 0.855 19.047 -0.618 1.00 87.19 81 THR A C 1
ATOM 597 O O . THR A 1 81 ? 2.029 19.213 -0.298 1.00 87.19 81 THR A O 1
ATOM 600 N N . THR A 1 82 ? 0.011 18.344 0.141 1.00 93.56 82 THR A N 1
ATOM 601 C CA . THR A 1 82 ? 0.414 17.681 1.381 1.00 93.56 82 THR A CA 1
ATOM 602 C C . THR A 1 82 ? 1.230 16.412 1.102 1.00 93.56 82 THR A C 1
ATOM 604 O O . THR A 1 82 ? 0.991 15.715 0.101 1.00 93.56 82 THR A O 1
ATOM 607 N N . PRO A 1 83 ? 2.188 16.069 1.987 1.00 95.19 83 PRO A N 1
ATOM 608 C CA . PRO A 1 83 ? 2.994 14.865 1.847 1.00 95.19 83 PRO A CA 1
ATOM 609 C C . PRO A 1 83 ? 2.131 13.607 1.650 1.00 95.19 83 PRO A C 1
ATOM 611 O O . PRO A 1 83 ? 1.114 13.454 2.334 1.00 95.19 83 PRO A O 1
ATOM 614 N N . PRO A 1 84 ? 2.527 12.666 0.772 1.00 95.50 84 PRO A N 1
ATOM 615 C CA . PRO A 1 84 ? 1.741 11.463 0.495 1.00 95.50 84 PRO A CA 1
ATOM 616 C C . PRO A 1 84 ? 1.348 10.653 1.737 1.00 95.50 84 PRO A C 1
ATOM 618 O O . PRO A 1 84 ? 0.230 10.153 1.812 1.00 95.50 84 PRO A O 1
ATOM 621 N N . VAL A 1 85 ? 2.229 10.571 2.740 1.00 96.69 85 VAL A N 1
ATOM 622 C CA . VAL A 1 85 ? 1.950 9.839 3.989 1.00 96.69 85 VAL A CA 1
ATOM 623 C C . VAL A 1 85 ? 0.804 10.465 4.782 1.00 96.69 85 VAL A C 1
ATOM 625 O O . VAL A 1 85 ? -0.045 9.748 5.301 1.00 96.69 85 VAL A O 1
ATOM 628 N N . GLN A 1 86 ? 0.718 11.799 4.808 1.00 96.44 86 GLN A N 1
ATOM 629 C CA . GLN A 1 86 ? -0.370 12.508 5.483 1.00 96.44 86 GLN A CA 1
ATOM 630 C C . GLN A 1 86 ? -1.693 12.312 4.741 1.00 96.44 86 GLN A C 1
ATOM 632 O O . GLN A 1 86 ? -2.733 12.139 5.369 1.00 96.44 86 GLN A O 1
ATOM 637 N N . ARG A 1 87 ? -1.658 12.271 3.404 1.00 96.56 87 ARG A N 1
ATOM 638 C CA . ARG A 1 87 ? -2.846 11.987 2.585 1.00 96.56 87 ARG A CA 1
ATOM 639 C C . ARG A 1 87 ? -3.340 10.557 2.769 1.00 96.56 87 ARG A C 1
ATOM 641 O O . ARG A 1 87 ? -4.544 10.341 2.871 1.00 96.56 87 ARG A O 1
ATOM 648 N N . LEU A 1 88 ? -2.426 9.593 2.880 1.00 96.81 88 LEU A N 1
ATOM 649 C CA . LEU A 1 88 ? -2.788 8.206 3.164 1.00 96.81 88 LEU A CA 1
ATOM 650 C C . LEU A 1 88 ? -3.400 8.084 4.562 1.00 96.81 88 LEU A C 1
ATOM 652 O O . LEU A 1 88 ? -4.432 7.437 4.716 1.00 96.81 88 LEU A O 1
ATOM 656 N N . ALA A 1 89 ? -2.799 8.744 5.556 1.00 95.94 89 ALA A N 1
ATOM 657 C CA . ALA A 1 89 ? -3.318 8.784 6.918 1.00 95.94 89 ALA A CA 1
ATOM 658 C C . ALA A 1 89 ? -4.716 9.419 6.982 1.00 95.94 89 ALA A C 1
ATOM 660 O O . ALA A 1 89 ? -5.600 8.859 7.622 1.00 95.94 89 ALA A O 1
ATOM 661 N N . ALA A 1 90 ? -4.947 10.528 6.272 1.00 95.88 90 ALA A N 1
ATOM 662 C CA . ALA A 1 90 ? -6.264 11.157 6.175 1.00 95.88 90 ALA A CA 1
ATOM 663 C C . ALA A 1 90 ? -7.298 10.216 5.537 1.00 95.88 90 ALA A C 1
ATOM 665 O O . ALA A 1 90 ? -8.376 10.018 6.092 1.00 95.88 90 ALA A O 1
ATOM 666 N N . MET A 1 91 ? -6.944 9.561 4.426 1.00 96.44 91 MET A N 1
ATOM 667 C CA . MET A 1 91 ? -7.832 8.608 3.760 1.00 96.44 91 MET A CA 1
ATOM 668 C C . MET A 1 91 ? -8.143 7.386 4.643 1.00 96.44 91 MET A C 1
ATOM 670 O O . MET A 1 91 ? -9.268 6.887 4.627 1.00 96.44 91 MET A O 1
ATOM 674 N N . LEU A 1 92 ? -7.173 6.900 5.428 1.00 96.75 92 LEU A N 1
ATOM 675 C CA . LEU A 1 92 ? -7.395 5.830 6.405 1.00 96.75 92 LEU A CA 1
ATOM 676 C C . LEU A 1 92 ? -8.279 6.300 7.566 1.00 96.75 92 LEU A C 1
ATOM 678 O O . LEU A 1 92 ? -9.147 5.556 8.014 1.00 96.75 92 LEU A O 1
ATOM 682 N N . ALA A 1 93 ? -8.077 7.529 8.044 1.00 95.56 93 ALA A N 1
ATOM 683 C CA . ALA A 1 93 ? -8.875 8.115 9.113 1.00 95.56 93 ALA A CA 1
ATOM 684 C C . ALA A 1 93 ? -10.343 8.300 8.702 1.00 95.56 93 ALA A C 1
ATOM 686 O O . ALA A 1 93 ? -11.225 8.057 9.522 1.00 95.56 93 ALA A O 1
ATOM 687 N N . GLU A 1 94 ? -10.587 8.685 7.447 1.00 96.56 94 GLU A N 1
ATOM 688 C CA . GLU A 1 94 ? -11.918 8.872 6.864 1.00 96.56 94 GLU A CA 1
ATOM 689 C C . GLU A 1 94 ? -12.635 7.539 6.613 1.00 96.56 94 GLU A C 1
ATOM 691 O O . GLU A 1 94 ? -13.795 7.376 6.980 1.00 96.56 94 GLU A O 1
ATOM 696 N N . LYS A 1 95 ? -11.946 6.561 6.009 1.00 96.62 95 LYS A N 1
ATOM 697 C CA . LYS A 1 95 ? -12.556 5.278 5.616 1.00 96.62 95 LYS A CA 1
ATOM 698 C C . LYS A 1 95 ? -12.574 4.234 6.732 1.00 96.62 95 LYS A C 1
ATOM 700 O O . LYS A 1 95 ? -13.258 3.222 6.607 1.00 96.62 95 LYS A O 1
ATOM 705 N N . GLY A 1 96 ? -11.772 4.413 7.780 1.00 97.31 96 GLY A N 1
ATOM 706 C CA . GLY A 1 96 ? -11.584 3.454 8.875 1.00 97.31 96 GLY A CA 1
ATOM 707 C C . GLY A 1 96 ? -10.745 2.225 8.507 1.00 97.31 96 GLY A C 1
ATOM 708 O O . GLY A 1 96 ? -10.068 1.669 9.368 1.00 97.31 96 GLY A O 1
ATOM 709 N N . GLN A 1 97 ? -10.730 1.820 7.237 1.00 96.25 97 GLN A N 1
ATOM 710 C CA . GLN A 1 97 ? -9.877 0.754 6.719 1.00 96.25 97 GLN A CA 1
ATOM 711 C C . GLN A 1 97 ? -9.513 0.982 5.248 1.00 96.25 97 GLN A C 1
ATOM 713 O O . GLN A 1 97 ? -10.258 1.616 4.498 1.00 96.25 97 GLN A O 1
ATOM 718 N N . LEU A 1 98 ? -8.385 0.425 4.811 1.00 96.88 98 LEU A N 1
ATOM 719 C CA . LEU A 1 98 ? -7.909 0.482 3.430 1.00 96.88 98 LEU A CA 1
ATOM 720 C C . LEU A 1 98 ? -7.435 -0.890 2.966 1.00 96.88 98 LEU A C 1
ATOM 722 O O . LEU A 1 98 ? -6.651 -1.537 3.649 1.00 96.88 98 LEU A O 1
ATOM 726 N N . THR A 1 99 ? -7.864 -1.313 1.777 1.00 96.06 99 THR A N 1
ATOM 727 C CA . THR A 1 99 ? -7.277 -2.480 1.104 1.00 96.06 99 THR A CA 1
ATOM 728 C C . THR A 1 99 ? -6.126 -2.015 0.225 1.00 96.06 99 THR A C 1
ATOM 730 O O . THR A 1 99 ? -6.336 -1.226 -0.695 1.00 96.06 99 THR A O 1
ATOM 733 N N . LEU A 1 100 ? -4.919 -2.484 0.524 1.00 96.12 100 LEU A N 1
ATOM 734 C CA . LEU A 1 100 ? -3.674 -2.104 -0.138 1.00 96.12 100 LEU A CA 1
ATOM 735 C C . LEU A 1 100 ? -2.927 -3.354 -0.598 1.00 96.12 100 LEU A C 1
ATOM 737 O O . LEU A 1 100 ? -3.147 -4.445 -0.079 1.00 96.12 100 LEU A O 1
ATOM 741 N N . TRP A 1 101 ? -2.017 -3.211 -1.554 1.00 96.75 101 TRP A N 1
ATOM 742 C CA . TRP A 1 101 ? -1.119 -4.303 -1.921 1.00 96.75 101 TRP A CA 1
ATOM 743 C C . TRP A 1 101 ? 0.090 -4.322 -0.997 1.00 96.75 101 TRP A C 1
ATOM 745 O O . TRP A 1 101 ? 0.730 -3.293 -0.810 1.00 96.75 101 TRP A O 1
ATOM 755 N N . GLN A 1 102 ? 0.423 -5.481 -0.439 1.00 97.19 102 GLN A N 1
ATOM 756 C CA . GLN A 1 102 ? 1.691 -5.705 0.241 1.00 97.19 102 GLN A CA 1
ATOM 757 C C . GLN A 1 102 ? 2.796 -5.893 -0.795 1.00 97.19 102 GLN A C 1
ATOM 759 O O . GLN A 1 102 ? 2.604 -6.591 -1.789 1.00 97.19 102 GLN A O 1
ATOM 764 N N . TYR A 1 103 ? 3.957 -5.313 -0.529 1.00 97.00 103 TYR A N 1
ATOM 765 C CA . TYR A 1 103 ? 5.135 -5.371 -1.377 1.00 97.00 103 TYR A CA 1
ATOM 766 C C . TYR A 1 103 ? 6.312 -6.009 -0.647 1.00 97.00 103 TYR A C 1
ATOM 768 O O . TYR A 1 103 ? 6.489 -5.813 0.555 1.00 97.00 103 TYR A O 1
ATOM 776 N N . ALA A 1 104 ? 7.153 -6.716 -1.393 1.00 96.06 104 ALA A N 1
ATOM 777 C CA . ALA A 1 104 ? 8.440 -7.207 -0.914 1.00 96.06 104 ALA A CA 1
ATOM 778 C C . ALA A 1 104 ? 9.461 -7.263 -2.050 1.00 96.06 104 ALA A C 1
ATOM 780 O O . ALA A 1 104 ? 9.101 -7.228 -3.229 1.00 96.06 104 ALA A O 1
ATOM 781 N N . SER A 1 105 ? 10.735 -7.376 -1.686 1.00 95.81 105 SER A N 1
ATOM 782 C CA . SER A 1 105 ? 11.799 -7.641 -2.647 1.00 95.81 105 SER A CA 1
ATOM 783 C C . SER A 1 105 ? 11.673 -9.067 -3.177 1.00 95.81 105 SER A C 1
ATOM 785 O O . SER A 1 105 ? 11.624 -10.021 -2.401 1.00 95.81 105 SER A O 1
ATOM 787 N N . GLN A 1 106 ? 11.624 -9.216 -4.495 1.00 93.88 106 GLN A N 1
ATOM 788 C CA . GLN A 1 106 ? 11.561 -10.500 -5.185 1.00 93.88 106 GLN A CA 1
ATOM 789 C C . GLN A 1 106 ? 12.491 -10.492 -6.394 1.00 93.88 106 GLN A C 1
ATOM 791 O O . GLN A 1 106 ? 12.799 -9.434 -6.937 1.00 93.88 106 GLN A O 1
ATOM 796 N N . HIS A 1 107 ? 12.912 -11.673 -6.835 1.00 92.62 107 HIS A N 1
ATOM 797 C CA . HIS A 1 107 ? 13.567 -11.813 -8.130 1.00 92.62 107 HIS A CA 1
ATOM 798 C C . HIS A 1 107 ? 12.504 -11.834 -9.226 1.00 92.62 107 HIS A C 1
ATOM 800 O O . HIS A 1 107 ? 11.502 -12.544 -9.117 1.00 92.62 107 HIS A O 1
ATOM 806 N N . ASP A 1 108 ? 12.695 -11.038 -10.271 1.00 89.06 108 ASP A N 1
ATOM 807 C CA . ASP A 1 108 ? 11.867 -11.141 -11.460 1.00 89.06 108 ASP A CA 1
ATOM 808 C C . ASP A 1 108 ? 12.262 -12.333 -12.345 1.00 89.06 108 ASP A C 1
ATOM 810 O O . ASP A 1 108 ? 13.189 -13.083 -12.047 1.00 89.06 108 ASP A O 1
ATOM 814 N N . ALA A 1 109 ? 11.543 -12.516 -13.456 1.00 86.56 109 ALA A N 1
ATOM 815 C CA . ALA A 1 109 ? 11.821 -13.585 -14.411 1.00 86.56 109 ALA A CA 1
ATOM 816 C C . ALA A 1 109 ? 13.235 -13.508 -15.024 1.00 86.56 109 ALA A C 1
ATOM 818 O O . ALA A 1 109 ? 13.730 -14.515 -15.518 1.00 86.56 109 ALA A O 1
ATOM 819 N N . GLY A 1 110 ? 13.873 -12.333 -14.999 1.00 86.50 110 GLY A N 1
ATOM 820 C CA . GLY A 1 110 ? 15.253 -12.123 -15.433 1.00 86.50 110 GLY A CA 1
ATOM 821 C C . GLY A 1 110 ? 16.284 -12.275 -14.310 1.00 86.50 110 GLY A C 1
ATOM 822 O O . GLY A 1 110 ? 17.467 -12.064 -14.555 1.00 86.50 110 GLY A O 1
ATOM 823 N N . GLY A 1 111 ? 15.864 -12.622 -13.089 1.00 90.56 111 GLY A N 1
ATOM 824 C CA . GLY A 1 111 ? 16.738 -12.742 -11.923 1.00 90.56 111 GLY A CA 1
ATOM 825 C C . GLY A 1 111 ? 17.124 -11.406 -11.282 1.00 90.56 111 GLY A C 1
ATOM 826 O O . GLY A 1 111 ? 17.919 -11.397 -10.345 1.00 90.56 111 GLY A O 1
ATOM 827 N N . ALA A 1 112 ? 16.571 -10.278 -11.739 1.00 92.12 112 ALA A N 1
ATOM 828 C CA . ALA A 1 112 ? 16.827 -8.975 -11.139 1.00 92.12 112 ALA A CA 1
ATOM 829 C C . ALA A 1 112 ? 15.985 -8.785 -9.872 1.00 92.12 112 ALA A C 1
ATOM 831 O O . ALA A 1 112 ? 14.815 -9.174 -9.820 1.00 92.12 112 ALA A O 1
ATOM 832 N N . LEU A 1 113 ? 16.567 -8.156 -8.849 1.00 95.94 113 LEU A N 1
ATOM 833 C CA . LEU A 1 113 ? 15.850 -7.840 -7.618 1.00 95.94 113 LEU A CA 1
ATOM 834 C C . LEU A 1 113 ? 14.936 -6.626 -7.838 1.00 95.94 113 LEU A C 1
ATOM 836 O O . LEU A 1 113 ? 15.386 -5.545 -8.214 1.00 95.94 113 LEU A O 1
ATOM 840 N N . VAL A 1 114 ? 13.646 -6.808 -7.580 1.00 95.25 114 VAL A N 1
ATOM 841 C CA . VAL A 1 114 ? 12.598 -5.801 -7.761 1.00 95.25 114 VAL A CA 1
ATOM 842 C C . VAL A 1 114 ? 11.708 -5.743 -6.530 1.00 95.25 114 VAL A C 1
ATOM 844 O O . VAL A 1 114 ? 11.550 -6.733 -5.821 1.00 95.25 114 VAL A O 1
ATOM 847 N N . GLN A 1 115 ? 11.066 -4.605 -6.294 1.00 96.19 115 GLN A N 1
ATOM 848 C CA . GLN A 1 115 ? 9.976 -4.523 -5.334 1.00 96.19 115 GLN A CA 1
ATOM 849 C C . GLN A 1 115 ? 8.678 -4.951 -6.031 1.00 96.19 115 GLN A C 1
ATOM 851 O O . GLN A 1 115 ? 8.153 -4.227 -6.878 1.00 96.19 115 GLN A O 1
ATOM 856 N N . ALA A 1 116 ? 8.148 -6.122 -5.692 1.00 94.88 116 ALA A N 1
ATOM 857 C CA . ALA A 1 116 ? 6.969 -6.690 -6.339 1.00 94.88 116 ALA A CA 1
ATOM 858 C C . ALA A 1 116 ? 5.776 -6.806 -5.378 1.00 94.88 116 ALA A C 1
ATOM 860 O O . ALA A 1 116 ? 5.974 -6.997 -4.172 1.00 94.88 116 ALA A O 1
ATOM 861 N N . PRO A 1 117 ? 4.539 -6.684 -5.892 1.00 95.19 117 PRO A N 1
ATOM 862 C CA . PRO A 1 117 ? 3.346 -6.941 -5.100 1.00 95.19 117 PRO A CA 1
ATOM 863 C C . PRO A 1 117 ? 3.238 -8.437 -4.777 1.00 95.19 117 PRO A C 1
ATOM 865 O O . PRO A 1 117 ? 3.453 -9.289 -5.637 1.00 95.19 117 PRO A O 1
ATOM 868 N N . LEU A 1 118 ? 2.871 -8.744 -3.535 1.00 94.44 118 LEU A N 1
ATOM 869 C CA . LEU A 1 118 ? 2.664 -10.102 -3.037 1.00 94.44 118 LEU A CA 1
ATOM 870 C C . LEU A 1 118 ? 1.182 -10.471 -3.021 1.00 94.44 118 LEU A C 1
ATOM 872 O O . LEU A 1 118 ? 0.746 -11.425 -3.655 1.00 94.44 118 LEU A O 1
ATOM 876 N N . LYS A 1 119 ? 0.405 -9.719 -2.243 1.00 94.81 119 LYS A N 1
ATOM 877 C CA . LYS A 1 119 ? -1.007 -9.982 -1.960 1.00 94.81 119 LYS A CA 1
ATOM 878 C C . LYS A 1 119 ? -1.686 -8.708 -1.490 1.00 94.81 119 LYS A C 1
ATOM 880 O O . LYS A 1 119 ? -1.015 -7.774 -1.055 1.00 94.81 119 LYS A O 1
ATOM 885 N N . GLN A 1 120 ? -3.009 -8.682 -1.527 1.00 95.62 120 GLN A N 1
ATOM 886 C CA . GLN A 1 120 ? -3.769 -7.609 -0.902 1.00 95.62 120 GLN A CA 1
ATOM 887 C C . GLN A 1 120 ? -3.879 -7.827 0.610 1.00 95.62 120 GLN A C 1
ATOM 889 O O . GLN A 1 120 ? -4.004 -8.956 1.085 1.00 95.62 120 GLN A O 1
ATOM 894 N N . VAL A 1 121 ? -3.834 -6.731 1.358 1.00 95.75 121 VAL A N 1
ATOM 895 C CA . VAL A 1 121 ? -3.982 -6.674 2.811 1.00 95.75 121 VAL A CA 1
ATOM 896 C C . VAL A 1 121 ? -4.950 -5.558 3.175 1.00 95.75 121 VAL A C 1
ATOM 898 O O . VAL A 1 121 ? -5.003 -4.526 2.506 1.00 95.75 121 VAL A O 1
ATOM 901 N N . VAL A 1 122 ? -5.716 -5.758 4.244 1.00 96.69 122 VAL A N 1
ATOM 902 C CA . VAL A 1 122 ? -6.585 -4.720 4.800 1.00 96.69 122 VAL A CA 1
ATOM 903 C C . VAL A 1 122 ? -5.885 -4.104 6.000 1.00 96.69 122 VAL A C 1
ATOM 905 O O . VAL A 1 122 ? -5.570 -4.797 6.965 1.00 96.69 122 VAL A O 1
ATOM 908 N N . ILE A 1 123 ? -5.640 -2.801 5.928 1.00 96.00 123 ILE A N 1
ATOM 909 C CA . ILE A 1 123 ? -5.101 -1.998 7.018 1.00 96.00 123 ILE A CA 1
ATOM 910 C C . ILE A 1 123 ? -6.268 -1.319 7.717 1.00 96.00 123 ILE A C 1
ATOM 912 O O . ILE A 1 123 ? -7.012 -0.566 7.090 1.00 96.00 123 ILE A O 1
ATOM 916 N N . PHE A 1 124 ? -6.417 -1.576 9.011 1.00 95.88 124 PHE A N 1
ATOM 917 C CA . PHE 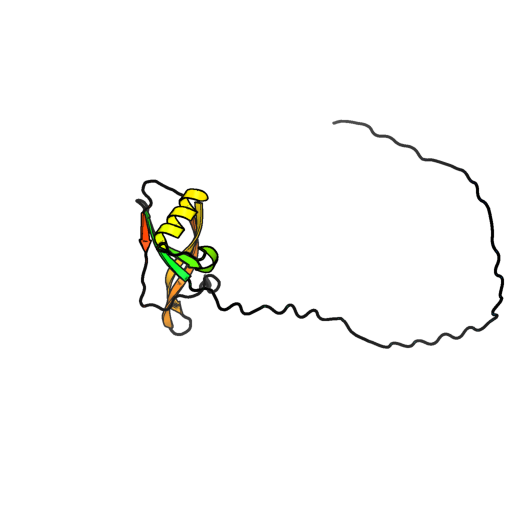A 1 124 ? -7.426 -0.940 9.852 1.00 95.88 124 PHE A CA 1
ATOM 918 C C . PHE A 1 124 ? -6.833 0.276 10.552 1.00 95.88 124 PHE A C 1
ATOM 920 O O . PHE A 1 124 ? -5.673 0.262 10.964 1.00 95.88 124 PHE A O 1
ATOM 927 N N . LYS A 1 125 ? -7.644 1.315 10.737 1.00 95.12 125 LYS A N 1
ATOM 928 C CA . LYS A 1 125 ? -7.317 2.424 11.627 1.00 95.12 125 LYS A CA 1
ATOM 929 C C . LYS A 1 125 ? -7.136 1.883 13.049 1.00 95.12 125 LYS A C 1
ATOM 931 O O . LYS A 1 125 ? -8.015 1.205 13.576 1.00 95.12 125 LYS A O 1
ATOM 936 N N . ASN A 1 126 ? -5.999 2.194 13.660 1.00 93.19 126 ASN A N 1
ATOM 937 C CA . ASN A 1 126 ? -5.655 1.813 15.027 1.00 93.19 126 ASN A CA 1
ATOM 938 C C . ASN A 1 126 ? -4.702 2.868 15.612 1.00 93.19 126 ASN A C 1
ATOM 940 O O . ASN A 1 126 ? -3.852 3.380 14.889 1.00 93.19 126 ASN A O 1
ATOM 944 N N . GLU A 1 127 ? -4.819 3.161 16.906 1.00 91.75 127 GLU A N 1
ATOM 945 C CA . GLU A 1 127 ? -3.968 4.113 17.637 1.00 91.75 127 GLU A CA 1
ATOM 946 C C . GLU A 1 127 ? -2.486 3.702 17.670 1.00 91.75 127 GLU A C 1
ATOM 948 O O . GLU A 1 127 ? -1.603 4.548 17.774 1.00 91.75 127 GLU A O 1
ATOM 953 N N . LEU A 1 128 ? -2.195 2.402 17.558 1.00 95.06 128 LEU A N 1
ATOM 954 C CA . LEU A 1 128 ? -0.823 1.881 17.526 1.00 95.06 128 LEU A CA 1
ATOM 955 C C . LEU A 1 128 ? -0.267 1.713 16.105 1.00 95.06 128 LEU A C 1
ATOM 957 O O . LEU A 1 128 ? 0.871 1.273 15.946 1.00 95.06 128 LEU A O 1
ATOM 961 N N . LEU A 1 129 ? -1.058 2.025 15.073 1.00 96.69 129 LEU A N 1
ATOM 962 C CA . LEU A 1 129 ? -0.601 1.965 13.691 1.00 96.69 129 LEU A CA 1
ATOM 963 C C . LEU A 1 129 ? 0.179 3.235 13.354 1.00 96.69 129 LEU A C 1
ATOM 965 O O . LEU A 1 129 ? -0.366 4.338 13.370 1.00 96.69 129 LEU A O 1
ATOM 969 N N . ARG A 1 130 ? 1.435 3.068 12.944 1.00 97.00 130 ARG A N 1
ATOM 970 C CA . ARG A 1 130 ? 2.245 4.151 12.387 1.00 97.00 130 ARG A CA 1
ATOM 971 C C . ARG A 1 130 ? 2.476 3.917 10.901 1.00 97.00 130 ARG A C 1
ATOM 973 O O . ARG A 1 130 ? 2.832 2.820 10.482 1.00 97.00 130 ARG A O 1
ATOM 980 N N . LEU A 1 131 ? 2.273 4.959 10.101 1.00 96.88 131 LEU A N 1
ATOM 981 C CA . LEU A 1 131 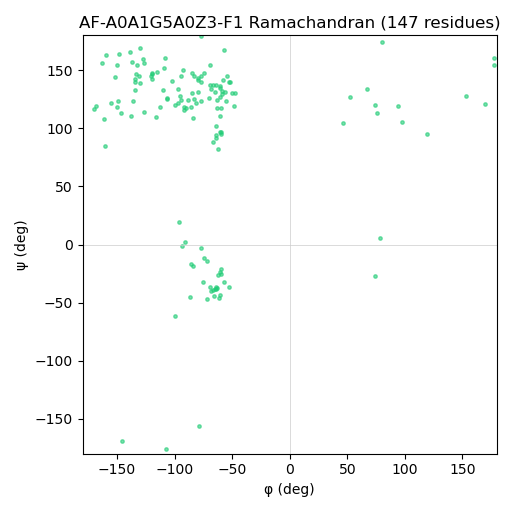? 2.562 4.952 8.670 1.00 96.88 131 LEU A CA 1
ATOM 982 C C . LEU A 1 131 ? 3.810 5.789 8.409 1.00 96.88 131 LEU A C 1
ATOM 984 O O . LEU A 1 131 ? 3.868 6.960 8.780 1.00 96.88 131 LEU A O 1
ATOM 988 N N . GLU A 1 132 ? 4.791 5.197 7.743 1.00 97.56 132 GLU A N 1
ATOM 989 C CA . GLU A 1 132 ? 6.043 5.847 7.365 1.00 97.56 132 GLU A CA 1
ATOM 990 C C . GLU A 1 132 ? 6.201 5.816 5.838 1.00 97.56 132 GLU A C 1
ATOM 992 O O . GLU A 1 132 ? 5.791 4.844 5.197 1.00 97.56 132 GLU A O 1
ATOM 997 N N . PRO A 1 133 ? 6.793 6.844 5.209 1.00 97.44 133 PRO A N 1
ATOM 998 C CA . PRO A 1 133 ? 7.217 6.745 3.817 1.00 97.44 133 PRO A CA 1
ATOM 999 C C . PRO A 1 133 ? 8.246 5.621 3.651 1.00 97.44 133 PRO A C 1
ATOM 1001 O O . PRO A 1 133 ? 9.174 5.512 4.450 1.00 97.44 133 PRO A O 1
ATOM 1004 N N . TYR A 1 134 ? 8.116 4.816 2.598 1.00 97.38 134 TYR A N 1
ATOM 1005 C CA . TYR A 1 134 ? 9.093 3.780 2.276 1.00 97.38 134 TYR A CA 1
ATOM 1006 C C . TYR A 1 134 ? 9.757 4.084 0.933 1.00 97.38 134 TYR A C 1
ATOM 1008 O O . TYR A 1 134 ? 9.128 3.996 -0.120 1.00 97.38 134 TYR A O 1
ATOM 1016 N N . ALA A 1 135 ? 11.037 4.452 0.972 1.00 94.75 135 ALA A N 1
ATOM 1017 C CA . ALA A 1 135 ? 11.856 4.632 -0.220 1.00 94.75 135 ALA A CA 1
ATOM 1018 C C . ALA A 1 135 ? 12.680 3.366 -0.467 1.00 94.75 135 ALA A C 1
ATOM 1020 O O . ALA A 1 135 ? 13.302 2.834 0.450 1.00 94.75 135 ALA A O 1
ATOM 1021 N N . THR A 1 136 ? 12.699 2.897 -1.711 1.00 94.31 136 THR A N 1
ATOM 1022 C CA . THR A 1 136 ? 13.498 1.743 -2.126 1.00 94.31 136 THR A CA 1
ATOM 1023 C C . THR A 1 136 ? 14.307 2.101 -3.369 1.00 94.31 136 THR A C 1
ATOM 1025 O O . THR A 1 136 ? 13.778 2.778 -4.253 1.00 94.31 136 THR A O 1
ATOM 1028 N N . PRO A 1 137 ? 15.578 1.672 -3.458 1.00 94.50 137 PRO A N 1
ATOM 1029 C CA . PRO A 1 137 ? 16.353 1.796 -4.688 1.00 94.50 137 PRO A CA 1
ATOM 1030 C C . PRO A 1 137 ? 15.918 0.773 -5.750 1.00 94.50 137 PRO A C 1
ATOM 1032 O O . PRO A 1 137 ? 16.342 0.870 -6.899 1.00 94.50 137 PRO A O 1
ATOM 1035 N N . LEU A 1 138 ? 15.107 -0.225 -5.377 1.00 95.69 138 LEU A N 1
ATOM 1036 C CA . LEU A 1 138 ? 14.669 -1.279 -6.283 1.00 95.69 138 LEU A CA 1
ATOM 1037 C C . LEU A 1 138 ? 13.556 -0.784 -7.217 1.00 95.69 138 LEU A C 1
ATOM 1039 O O . LEU A 1 138 ? 12.672 -0.042 -6.778 1.00 95.69 138 LEU A O 1
ATOM 1043 N N . PRO A 1 139 ? 13.517 -1.252 -8.477 1.00 94.00 139 PRO A N 1
ATOM 1044 C CA . PRO A 1 139 ? 12.389 -0.993 -9.361 1.00 94.00 139 PRO A CA 1
ATOM 1045 C C . PRO A 1 139 ? 11.087 -1.529 -8.754 1.00 94.00 139 PRO A C 1
ATOM 1047 O O . PRO A 1 139 ? 11.021 -2.693 -8.355 1.00 94.00 139 PRO A O 1
ATOM 1050 N N . VAL A 1 140 ? 10.042 -0.700 -8.704 1.00 93.94 140 VAL A N 1
ATOM 1051 C CA . VAL A 1 140 ? 8.733 -1.080 -8.151 1.00 93.94 140 VAL A CA 1
ATOM 1052 C C . VAL A 1 140 ? 7.808 -1.559 -9.265 1.00 93.94 140 VAL A C 1
ATOM 1054 O O . VAL A 1 140 ? 7.560 -0.838 -10.230 1.00 93.94 140 VAL A O 1
ATOM 1057 N N . LYS A 1 141 ? 7.269 -2.773 -9.128 1.00 93.00 141 LYS A N 1
ATOM 1058 C CA . LYS A 1 141 ? 6.303 -3.343 -10.072 1.00 93.00 141 LYS A CA 1
ATOM 1059 C C . LYS A 1 141 ? 4.866 -2.901 -9.766 1.00 93.00 141 LYS A C 1
ATOM 1061 O O . LYS A 1 141 ? 4.496 -2.726 -8.603 1.00 93.00 141 LYS A O 1
ATOM 1066 N N . PRO A 1 142 ? 4.013 -2.751 -10.790 1.00 90.62 142 PRO A N 1
ATOM 1067 C CA . PRO A 1 142 ? 2.620 -2.386 -10.580 1.00 90.62 142 PRO A CA 1
ATOM 1068 C C . PRO A 1 142 ? 1.836 -3.533 -9.919 1.00 90.62 142 PRO A C 1
ATOM 1070 O O . PRO A 1 142 ? 2.195 -4.696 -10.113 1.00 90.62 142 PRO A O 1
ATOM 1073 N N . PRO A 1 143 ? 0.742 -3.246 -9.190 1.00 85.06 143 PRO A N 1
ATOM 1074 C CA . PRO A 1 143 ? 0.030 -4.236 -8.378 1.00 85.06 143 PRO A CA 1
ATOM 1075 C C . PRO A 1 143 ? -0.536 -5.445 -9.146 1.00 85.06 143 PRO A C 1
ATOM 1077 O O . PRO A 1 143 ? -0.673 -6.528 -8.588 1.00 85.06 143 PRO A O 1
ATOM 1080 N N . GLY A 1 144 ? -0.818 -5.288 -10.443 1.00 74.88 144 GLY A N 1
ATOM 1081 C CA . GLY A 1 144 ? -1.282 -6.369 -11.324 1.00 74.88 144 GLY A CA 1
ATOM 1082 C C . GLY A 1 144 ? -0.192 -7.341 -11.794 1.00 74.88 144 GLY A C 1
ATOM 1083 O O . GLY A 1 144 ? -0.502 -8.298 -12.495 1.00 74.88 144 GLY A O 1
ATOM 1084 N N . ALA A 1 145 ? 1.074 -7.109 -11.432 1.00 65.38 145 ALA A N 1
ATOM 1085 C CA . ALA A 1 145 ? 2.209 -7.954 -11.809 1.00 65.38 145 ALA A CA 1
ATOM 1086 C C . ALA A 1 145 ? 2.579 -8.992 -10.732 1.00 65.38 145 ALA A C 1
ATOM 1088 O O . ALA A 1 145 ? 3.717 -9.464 -10.727 1.00 65.38 145 ALA A O 1
ATOM 1089 N N . ALA A 1 146 ? 1.658 -9.294 -9.806 1.00 61.22 146 ALA A N 1
ATOM 1090 C CA . ALA A 1 146 ? 1.881 -10.223 -8.700 1.00 61.22 146 ALA A CA 1
ATOM 1091 C C . ALA A 1 146 ? 2.521 -11.528 -9.186 1.00 61.22 146 ALA A C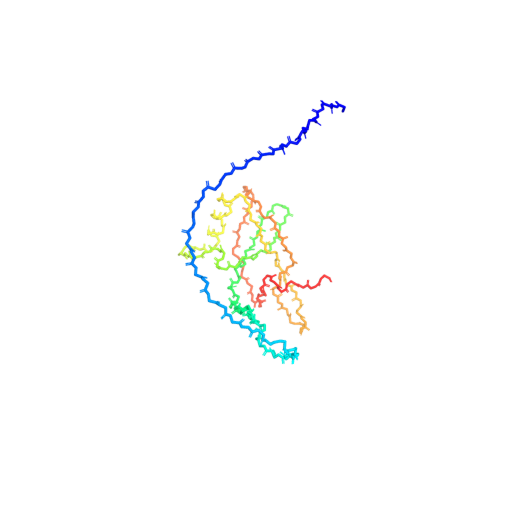 1
ATOM 1093 O O . ALA A 1 146 ? 2.080 -12.127 -10.172 1.00 61.22 146 ALA A O 1
ATOM 1094 N N . ALA A 1 147 ? 3.598 -11.926 -8.507 1.00 53.81 147 ALA A N 1
ATOM 1095 C CA . ALA A 1 147 ? 4.313 -13.147 -8.829 1.00 53.81 147 ALA A CA 1
ATOM 1096 C C . ALA A 1 147 ? 3.369 -14.345 -8.676 1.00 53.81 147 ALA A C 1
ATOM 1098 O O . ALA A 1 147 ? 2.605 -14.434 -7.713 1.00 53.81 147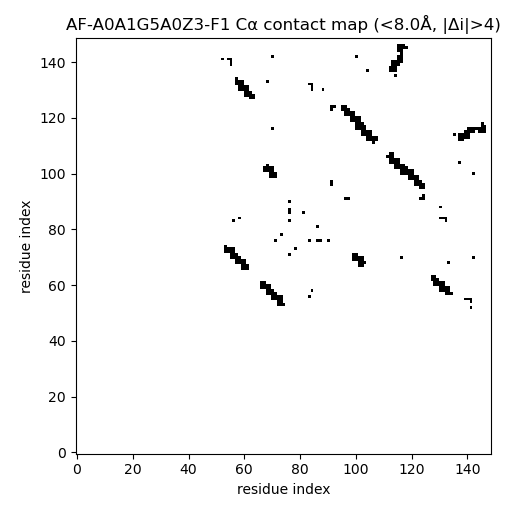 ALA A O 1
ATOM 1099 N N . LYS A 1 148 ? 3.406 -15.241 -9.666 1.00 47.06 148 LYS A N 1
ATOM 1100 C CA . LYS A 1 148 ? 2.639 -16.486 -9.659 1.00 47.06 148 LYS A CA 1
ATOM 1101 C C . LYS A 1 148 ? 2.999 -17.273 -8.381 1.00 47.06 148 LYS A C 1
ATOM 1103 O O . LYS A 1 148 ? 4.195 -17.361 -8.098 1.00 47.06 148 LYS A O 1
ATOM 1108 N N . PRO A 1 149 ? 2.007 -17.767 -7.617 1.00 45.94 149 PRO A N 1
ATOM 1109 C CA . PRO A 1 149 ? 2.252 -18.543 -6.403 1.00 45.94 149 PRO A CA 1
ATOM 1110 C C . PRO A 1 149 ? 3.018 -19.838 -6.687 1.00 45.94 149 PRO A C 1
ATOM 1112 O O . PRO A 1 149 ? 2.929 -20.341 -7.836 1.00 45.94 149 PRO A O 1
#

Nearest PDB structures (foldseek):
  5ig8-assemb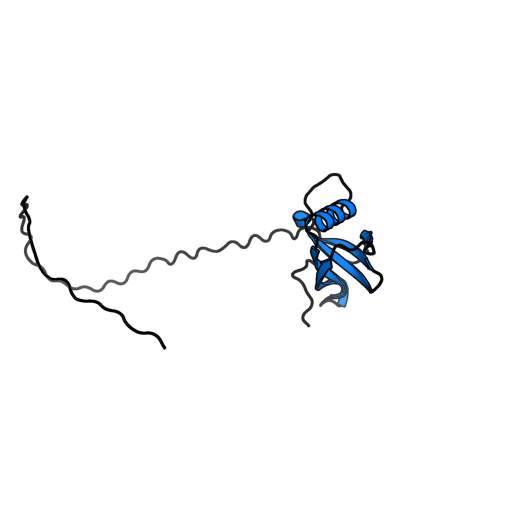ly1_A-2  TM=2.663E-01  e=1.383E-01  Microcystis aeruginosa MRC
  5ig8-assembly2_B-3  TM=2.887E-01  e=2.755E-01  Microcystis aeruginosa MRC
  5ig9-assembly2_D  TM=2.594E-01  e=1.952E-01  Microcystis aeruginosa MRC
  5ig9-assembly1_B  TM=2.631E-01  e=4.618E-01  Microcystis aeruginosa MRC
  5ig9-assembly4_F  TM=2.643E-01  e=1.032E+00  Microcystis aeruginosa MRC

Radius of gyration: 33.42 Å; Cα contacts (8 Å, |Δi|>4): 175; chains: 1; bounding box: 83×45×77 Å

pLDDT: mean 77.83, std 21.24, range [37.62, 98.12]

Secondary structure (DSSP, 8-state):
--------------------------------------------------PPPPPEEEEEEE-SS-EEEEEEEHHHH---SS-HHHHHHHHHHHHSEEEEEEEEEEE-TTS-EEEEEEEEEEEEP-TT-EEEE---SSPBPPGGGPPP-